Protein AF-A0A939K0S8-F1 (afdb_monomer_lite)

Organism: NCBI:txid2817059

Secondary structure (DSSP, 8-state):
-GGGGT------HHHHHHHHHHHHHHHHHHHHHHTT-HHHHHHHHHHHHHHHHHHHHHHHTTSS-THHHHHHHHHHHHHHHHHHHHHHHHHT-

pLDDT: mean 78.69, std 7.63, range [52.88, 92.31]

Foldseek 3Di:
DCVVLVDDDDPDCVVVVVVVVVVVVVVVLVVCVVVPVLVVLVVVLVVLLVVLVVLVVCVVVVNDDPSSNVVSVVSNVVSVVSVVVSVVVVVVD

Structure (mmCIF, N/CA/C/O backbone):
data_AF-A0A939K0S8-F1
#
_entry.id   AF-A0A939K0S8-F1
#
loop_
_atom_site.group_PDB
_atom_site.id
_atom_site.type_symbol
_atom_site.label_atom_id
_atom_site.label_alt_id
_atom_site.label_comp_id
_atom_site.label_asym_id
_atom_site.label_entity_id
_atom_site.label_seq_id
_atom_site.pdbx_PDB_ins_code
_atom_site.Cartn_x
_atom_site.Cartn_y
_atom_site.Cartn_z
_atom_site.occupancy
_atom_site.B_iso_or_equiv
_atom_site.auth_seq_id
_atom_site.auth_comp_id
_atom_site.auth_asym_id
_atom_site.auth_atom_id
_atom_site.pdbx_PDB_model_num
ATOM 1 N N . MET A 1 1 ? 14.915 12.763 -6.481 1.00 60.44 1 MET A N 1
ATOM 2 C CA . MET A 1 1 ? 14.709 11.689 -5.479 1.00 60.44 1 MET A CA 1
ATOM 3 C C . MET A 1 1 ? 14.278 10.350 -6.095 1.00 60.44 1 MET A C 1
ATOM 5 O O . MET A 1 1 ? 14.656 9.330 -5.546 1.00 60.44 1 MET A O 1
ATOM 9 N N . LEU A 1 2 ? 13.589 10.303 -7.249 1.00 60.59 2 LEU A N 1
ATOM 10 C CA . LEU A 1 2 ? 13.260 9.039 -7.954 1.00 60.59 2 LEU A CA 1
ATOM 11 C C . LEU A 1 2 ? 14.490 8.275 -8.488 1.00 60.59 2 LEU A C 1
ATOM 13 O O . LEU A 1 2 ? 14.525 7.047 -8.460 1.00 60.59 2 LEU A O 1
ATOM 17 N N . THR A 1 3 ? 15.528 9.007 -8.898 1.00 65.50 3 THR A N 1
ATOM 18 C CA . THR A 1 3 ? 16.805 8.456 -9.380 1.00 65.50 3 THR A CA 1
ATOM 19 C C . THR A 1 3 ? 17.554 7.637 -8.333 1.00 65.50 3 THR A C 1
ATOM 21 O O . THR A 1 3 ? 18.239 6.686 -8.693 1.00 65.50 3 THR A O 1
ATOM 24 N N . LEU A 1 4 ? 17.378 7.942 -7.042 1.00 67.50 4 LEU A N 1
ATOM 25 C CA . LEU A 1 4 ? 18.000 7.204 -5.934 1.00 67.50 4 LEU A CA 1
ATOM 26 C C . LEU A 1 4 ? 17.462 5.768 -5.821 1.00 67.50 4 LEU A C 1
ATOM 28 O O . LEU A 1 4 ? 18.155 4.878 -5.347 1.00 67.50 4 LEU A O 1
ATOM 32 N N . PHE A 1 5 ? 16.248 5.540 -6.326 1.00 65.88 5 PHE A N 1
ATOM 33 C CA . PHE A 1 5 ? 15.601 4.233 -6.399 1.00 65.88 5 PHE A CA 1
ATOM 34 C C . PHE A 1 5 ? 15.651 3.634 -7.816 1.00 65.88 5 PHE A C 1
ATOM 36 O O . PHE A 1 5 ? 14.867 2.748 -8.134 1.00 65.88 5 PHE A O 1
ATOM 43 N N . GLY A 1 6 ? 16.529 4.119 -8.706 1.00 65.94 6 GLY A N 1
ATOM 44 C CA . GLY A 1 6 ? 16.692 3.571 -10.061 1.00 65.94 6 GLY A CA 1
ATOM 45 C C . GLY A 1 6 ? 15.513 3.823 -11.016 1.00 65.94 6 GLY A C 1
ATOM 46 O O . GLY A 1 6 ? 15.438 3.215 -12.094 1.00 65.94 6 GLY A O 1
ATOM 47 N N . PHE A 1 7 ? 14.585 4.712 -10.650 1.00 69.25 7 PHE A N 1
ATOM 48 C CA . PHE A 1 7 ? 13.509 5.159 -11.531 1.00 69.25 7 PHE A CA 1
ATOM 49 C C . PHE A 1 7 ? 13.959 6.363 -12.359 1.00 69.25 7 PHE A C 1
ATOM 51 O O . PHE A 1 7 ? 14.675 7.242 -11.872 1.00 69.25 7 PHE A O 1
ATOM 58 N N . ALA A 1 8 ? 13.533 6.401 -13.624 1.00 73.88 8 ALA A N 1
ATOM 59 C CA . ALA A 1 8 ? 13.744 7.569 -14.467 1.00 73.88 8 ALA A CA 1
ATOM 60 C C . ALA A 1 8 ? 13.020 8.776 -13.854 1.00 73.88 8 ALA A C 1
ATOM 62 O O . ALA A 1 8 ? 11.931 8.637 -13.289 1.00 73.88 8 ALA A O 1
ATOM 63 N N . SER A 1 9 ? 13.629 9.958 -13.955 1.00 71.06 9 SER A N 1
ATOM 64 C CA . SER A 1 9 ? 12.954 11.194 -13.566 1.00 71.06 9 SER A CA 1
ATOM 65 C C . SER A 1 9 ? 11.750 11.385 -14.484 1.00 71.06 9 SER A C 1
ATOM 67 O O . SER A 1 9 ? 11.916 11.572 -15.686 1.00 71.06 9 SER A O 1
ATOM 69 N N . THR A 1 10 ? 10.548 11.288 -13.925 1.00 74.75 10 THR A N 1
ATOM 70 C CA . THR A 1 10 ? 9.291 11.453 -14.653 1.00 74.75 10 THR A CA 1
ATOM 71 C C . THR A 1 10 ? 8.564 12.678 -14.120 1.00 74.75 10 THR A C 1
ATOM 73 O O . THR A 1 10 ? 8.475 12.885 -12.908 1.00 74.75 10 THR A O 1
ATOM 76 N N . ASN A 1 11 ? 8.089 13.520 -15.037 1.00 76.44 11 ASN A N 1
ATOM 77 C CA . ASN A 1 11 ? 7.334 14.736 -14.726 1.00 76.44 11 ASN A CA 1
ATOM 78 C C . ASN A 1 11 ? 5.842 14.577 -15.047 1.00 76.44 11 ASN A C 1
ATOM 80 O O . ASN A 1 11 ? 5.107 15.556 -15.151 1.00 76.44 11 ASN A O 1
ATOM 84 N N . GLU A 1 12 ? 5.409 13.329 -15.202 1.00 79.94 12 GLU A N 1
ATOM 85 C CA . GLU A 1 12 ? 4.047 12.967 -15.550 1.00 79.94 12 GLU A CA 1
ATOM 86 C C . GLU A 1 12 ? 3.054 13.381 -14.455 1.00 79.94 12 GLU A C 1
ATOM 88 O O . GLU A 1 12 ? 3.182 13.011 -13.281 1.00 79.94 12 GLU A O 1
ATOM 93 N N . LEU A 1 13 ? 2.026 14.142 -14.842 1.00 77.88 13 LEU A N 1
ATOM 94 C CA . LEU A 1 13 ? 1.026 14.684 -13.918 1.00 77.88 13 LEU A CA 1
ATOM 95 C C . LEU A 1 13 ? 0.217 13.580 -13.222 1.00 77.88 13 LEU A C 1
ATOM 97 O O . LEU A 1 13 ? -0.138 13.723 -12.051 1.00 77.88 13 LEU A O 1
ATOM 101 N N . TRP A 1 14 ? -0.046 12.465 -13.910 1.00 66.38 14 TRP A N 1
ATOM 102 C CA . TRP A 1 14 ? -0.888 11.381 -13.395 1.00 66.38 14 TRP A CA 1
ATOM 103 C C . TRP A 1 14 ? -0.323 10.737 -12.118 1.00 66.38 14 TRP A C 1
ATOM 105 O O . TRP A 1 14 ? -1.095 10.285 -11.276 1.00 66.38 14 TRP A O 1
ATOM 115 N N . ILE A 1 15 ? 0.999 10.777 -11.903 1.00 79.56 15 ILE A N 1
ATOM 116 C CA . ILE A 1 15 ? 1.634 10.298 -10.661 1.00 79.56 15 ILE A CA 1
ATOM 117 C C . ILE A 1 15 ? 1.218 11.177 -9.477 1.00 79.56 15 ILE A C 1
ATOM 119 O O . ILE A 1 15 ? 0.935 10.676 -8.389 1.00 79.56 15 ILE A O 1
ATOM 123 N N . ARG A 1 16 ? 1.132 12.496 -9.690 1.00 79.50 16 ARG A N 1
ATOM 124 C CA . ARG A 1 16 ? 0.682 13.454 -8.668 1.00 79.50 16 ARG A CA 1
ATOM 125 C C . ARG A 1 16 ? -0.810 13.289 -8.386 1.00 79.50 16 ARG A C 1
ATOM 127 O O . ARG A 1 16 ? -1.208 13.336 -7.228 1.00 79.50 16 ARG A O 1
ATOM 134 N N . VAL A 1 17 ? -1.612 13.039 -9.425 1.00 73.69 17 VAL A N 1
ATOM 135 C CA . VAL A 1 17 ? -3.050 12.741 -9.297 1.00 73.69 17 VAL A CA 1
ATOM 136 C C . VAL A 1 17 ? -3.273 11.461 -8.490 1.00 73.69 17 VAL A C 1
ATOM 138 O O . VAL A 1 17 ? -4.077 11.468 -7.562 1.00 73.69 17 VAL A O 1
ATOM 141 N N . LEU A 1 18 ? -2.521 10.391 -8.771 1.00 80.44 18 LEU A N 1
ATOM 142 C CA . LEU A 1 18 ? -2.548 9.165 -7.967 1.00 80.44 18 LEU A CA 1
ATOM 143 C C . LEU A 1 18 ? -2.146 9.431 -6.513 1.00 80.44 18 LEU A C 1
ATOM 145 O O . LEU A 1 18 ? -2.818 8.954 -5.604 1.00 80.44 18 LEU A O 1
ATOM 149 N N . GLY A 1 19 ? -1.095 10.223 -6.280 1.00 80.62 19 GLY A N 1
ATOM 150 C CA . GLY A 1 19 ? -0.691 10.620 -4.930 1.00 80.62 19 GLY A CA 1
ATOM 151 C C . GLY A 1 19 ? -1.799 11.361 -4.175 1.00 80.62 19 GLY A C 1
ATOM 152 O O . GLY A 1 19 ? -2.104 11.018 -3.034 1.00 80.62 19 GLY A O 1
ATOM 153 N N . ALA A 1 20 ? -2.451 12.328 -4.826 1.00 74.88 20 ALA A N 1
ATOM 154 C CA . ALA A 1 20 ? -3.583 13.056 -4.256 1.00 74.88 20 ALA A CA 1
ATOM 155 C C . ALA A 1 20 ? -4.769 12.124 -3.952 1.00 74.88 20 ALA A C 1
ATOM 157 O O . ALA A 1 20 ? -5.322 12.177 -2.857 1.00 74.88 20 ALA A O 1
ATOM 158 N N . LEU A 1 21 ? -5.104 11.214 -4.873 1.00 78.44 21 LEU A N 1
ATOM 159 C CA . LEU A 1 21 ? -6.162 10.222 -4.684 1.00 78.44 21 LEU A CA 1
ATOM 160 C C . LEU A 1 21 ? -5.886 9.317 -3.475 1.00 78.44 21 LEU A C 1
ATOM 162 O O . LEU A 1 21 ? -6.773 9.095 -2.651 1.00 78.44 21 LEU A O 1
ATOM 166 N N . VAL A 1 22 ? -4.652 8.823 -3.337 1.00 85.50 22 VAL A N 1
ATOM 167 C CA . VAL A 1 22 ? -4.242 7.982 -2.202 1.00 85.50 22 VAL A CA 1
ATOM 168 C C . VAL A 1 22 ? -4.345 8.747 -0.880 1.00 85.50 22 VAL A C 1
ATOM 170 O O . VAL A 1 22 ? -4.816 8.182 0.110 1.00 85.50 22 VAL A O 1
ATOM 173 N N . LEU A 1 23 ? -3.969 10.030 -0.848 1.00 77.81 23 LEU A N 1
ATOM 17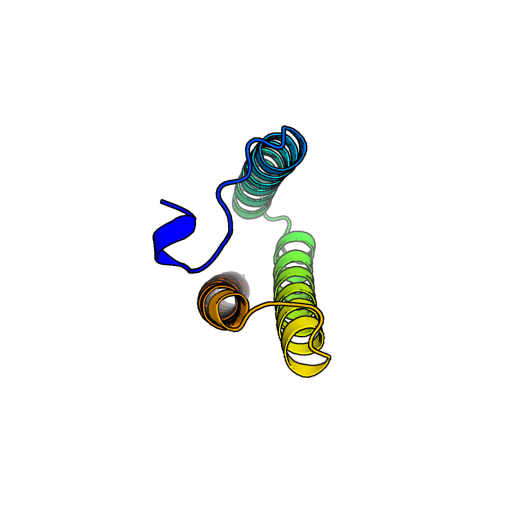4 C CA . LEU A 1 23 ? -4.130 10.877 0.339 1.00 77.81 23 LEU A CA 1
ATOM 175 C C . LEU A 1 23 ? -5.607 11.074 0.707 1.00 77.81 23 LEU A C 1
ATOM 177 O O . LEU A 1 23 ? -5.972 10.901 1.871 1.00 77.81 23 LEU A O 1
ATOM 181 N N . THR A 1 24 ? -6.470 11.362 -0.270 1.00 78.00 24 THR A N 1
ATOM 182 C CA . THR A 1 24 ? -7.917 11.508 -0.048 1.00 78.00 24 THR A CA 1
ATOM 183 C C . THR A 1 24 ? -8.538 10.218 0.488 1.00 78.00 24 THR A C 1
ATOM 185 O O . THR A 1 24 ? -9.261 10.247 1.484 1.00 78.00 24 THR A O 1
ATOM 188 N N . LEU A 1 25 ? -8.211 9.068 -0.108 1.00 81.62 25 LEU A N 1
ATOM 189 C CA . LEU A 1 25 ? -8.676 7.766 0.376 1.00 81.62 25 LEU A CA 1
ATOM 190 C C . LEU A 1 25 ? -8.175 7.476 1.795 1.00 81.62 25 LEU A C 1
ATOM 192 O O . LEU A 1 25 ? -8.933 6.985 2.629 1.00 81.62 25 LEU A O 1
ATOM 196 N N . SER A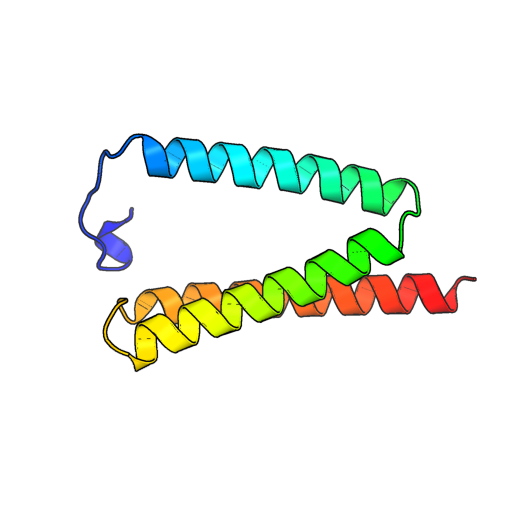 1 26 ? -6.922 7.824 2.095 1.00 79.88 26 SER A N 1
ATOM 197 C CA . SER A 1 26 ? -6.351 7.662 3.436 1.00 79.88 26 SER A CA 1
ATOM 198 C C . SER A 1 26 ? -7.114 8.475 4.485 1.00 79.88 26 SER A C 1
ATOM 200 O O . SER A 1 26 ? -7.382 7.962 5.571 1.00 79.88 26 SER A O 1
ATOM 202 N N . PHE A 1 27 ? -7.529 9.703 4.154 1.00 78.00 27 PHE A N 1
ATOM 203 C CA . PHE A 1 27 ? -8.367 10.528 5.027 1.00 78.00 27 PHE A CA 1
ATOM 204 C C . PHE A 1 27 ? -9.732 9.877 5.298 1.00 78.00 27 PHE A C 1
ATOM 206 O O . PHE A 1 27 ? -10.146 9.772 6.454 1.00 78.00 27 PHE A O 1
ATOM 213 N N . TYR A 1 28 ? -10.403 9.365 4.261 1.00 77.06 28 TYR A N 1
ATOM 214 C CA . TYR A 1 28 ? -11.676 8.657 4.428 1.00 77.06 28 TYR A CA 1
ATOM 215 C C . TYR A 1 28 ? -11.534 7.394 5.276 1.00 77.06 28 TYR A C 1
ATOM 217 O O . TYR A 1 28 ? -12.350 7.165 6.169 1.00 77.06 28 TYR A O 1
ATOM 225 N N . TYR A 1 29 ? -10.484 6.598 5.062 1.00 75.88 29 TYR A N 1
ATOM 226 C CA . TYR A 1 29 ? -10.225 5.414 5.881 1.00 75.88 29 TYR A CA 1
ATOM 227 C C . TYR A 1 29 ? -9.915 5.760 7.338 1.00 75.88 29 TYR A C 1
ATOM 229 O O . TYR A 1 29 ? -10.378 5.054 8.233 1.00 75.88 29 TYR A O 1
ATOM 237 N N . TYR A 1 30 ? -9.200 6.858 7.596 1.00 74.50 30 TYR A N 1
ATOM 238 C CA . TYR A 1 30 ? -8.953 7.333 8.957 1.00 74.50 30 TYR A CA 1
ATOM 239 C C . TYR A 1 30 ? -10.255 7.735 9.667 1.00 74.50 30 TYR A C 1
ATOM 241 O O . TYR A 1 30 ? -10.498 7.308 10.798 1.00 74.50 30 TYR A O 1
ATOM 249 N N . ALA A 1 31 ? -11.129 8.488 8.992 1.00 77.75 31 ALA A N 1
ATOM 250 C CA . ALA A 1 31 ? -12.442 8.843 9.526 1.00 77.75 31 ALA A CA 1
ATOM 251 C C . ALA A 1 31 ? -13.303 7.592 9.789 1.00 77.75 31 ALA A C 1
ATOM 253 O O . ALA A 1 31 ? -13.881 7.436 10.863 1.00 77.75 31 ALA A O 1
ATOM 254 N N . MET A 1 32 ? -13.323 6.644 8.850 1.00 76.88 32 MET A N 1
ATOM 255 C CA . MET A 1 32 ? -14.062 5.383 8.977 1.00 76.88 32 MET A CA 1
ATOM 256 C C . MET A 1 32 ? -13.570 4.503 10.133 1.00 76.88 32 MET A C 1
ATOM 258 O O . MET A 1 32 ? -14.392 3.901 10.833 1.00 76.88 32 MET A O 1
ATOM 262 N N . ALA A 1 33 ? -12.255 4.464 10.367 1.00 72.00 33 ALA A N 1
ATOM 263 C CA . ALA A 1 33 ? -11.662 3.770 11.506 1.00 72.00 33 ALA A CA 1
ATOM 264 C C . ALA A 1 33 ? -12.051 4.420 12.844 1.00 72.00 33 ALA A C 1
ATOM 266 O O . ALA A 1 33 ? -12.353 3.711 13.801 1.00 72.00 33 ALA A O 1
ATOM 267 N N . ARG A 1 34 ? -12.110 5.759 12.904 1.00 73.75 34 ARG A N 1
ATOM 268 C CA . ARG A 1 34 ? -12.541 6.510 14.097 1.00 73.75 34 ARG A CA 1
ATOM 269 C C . ARG A 1 34 ? -14.025 6.341 14.421 1.00 73.75 34 ARG A C 1
ATOM 271 O O . ARG A 1 34 ? -14.377 6.338 15.595 1.00 73.75 34 ARG A O 1
ATOM 278 N N . HIS A 1 35 ? -14.877 6.181 13.410 1.00 76.38 35 HIS A N 1
ATOM 279 C CA . HIS A 1 35 ? -16.334 6.097 13.573 1.00 76.38 35 HIS A CA 1
ATOM 280 C C . HIS A 1 35 ? -16.895 4.660 13.546 1.00 76.38 35 HIS A C 1
ATOM 282 O O . HIS A 1 35 ? -18.098 4.468 13.407 1.00 76.38 35 HIS A O 1
ATOM 288 N N . GLY A 1 36 ? -16.046 3.637 13.720 1.00 65.88 36 GLY A N 1
ATOM 289 C CA . GLY A 1 36 ? -16.496 2.281 14.072 1.00 65.88 36 GLY A CA 1
ATOM 290 C C . GLY A 1 36 ? -16.928 1.376 12.912 1.00 65.88 36 GLY A C 1
ATOM 291 O O . GLY A 1 36 ? -17.492 0.309 13.147 1.00 65.88 36 GLY A O 1
ATOM 292 N N . THR A 1 37 ? -16.625 1.722 11.659 1.00 72.44 37 THR A N 1
ATOM 293 C CA . THR A 1 37 ? -16.978 0.887 10.489 1.00 72.44 37 THR A CA 1
ATOM 294 C C . THR A 1 37 ? -15.975 -0.255 10.265 1.00 72.44 37 THR A C 1
ATOM 296 O O . THR A 1 37 ? -15.299 -0.357 9.240 1.00 72.44 37 THR A O 1
ATOM 299 N N . ARG A 1 38 ? -15.874 -1.160 11.248 1.00 74.19 38 ARG A N 1
ATOM 300 C CA . ARG A 1 38 ? -14.933 -2.301 11.255 1.00 74.19 38 ARG A CA 1
ATOM 301 C C . ARG A 1 38 ? -14.884 -3.117 9.955 1.00 74.19 38 ARG A C 1
ATOM 303 O O . ARG A 1 38 ? -13.772 -3.430 9.526 1.00 74.19 38 ARG A O 1
ATOM 310 N N . PRO A 1 39 ? -16.016 -3.455 9.298 1.00 76.19 39 PRO A N 1
ATOM 311 C CA . PRO A 1 39 ? -15.979 -4.227 8.056 1.00 76.19 39 PRO A CA 1
ATOM 312 C C . PRO A 1 39 ? -15.209 -3.513 6.943 1.00 76.19 39 PRO A C 1
ATOM 314 O O . PRO A 1 39 ? -14.513 -4.158 6.160 1.00 76.19 39 PRO A O 1
ATOM 317 N N . VAL A 1 40 ? -15.280 -2.179 6.905 1.00 75.00 40 VAL A N 1
ATOM 318 C CA . VAL A 1 40 ? -14.588 -1.371 5.900 1.00 75.00 40 VAL A CA 1
ATOM 319 C C . VAL A 1 40 ? -13.087 -1.361 6.170 1.00 75.00 40 VAL A C 1
ATOM 321 O O . VAL A 1 40 ? -12.303 -1.626 5.262 1.00 75.00 40 VAL A O 1
ATOM 324 N N . VAL A 1 41 ? -12.674 -1.181 7.428 1.00 76.25 41 VAL A N 1
ATOM 325 C CA . VAL A 1 41 ? -11.258 -1.276 7.827 1.00 76.25 41 VAL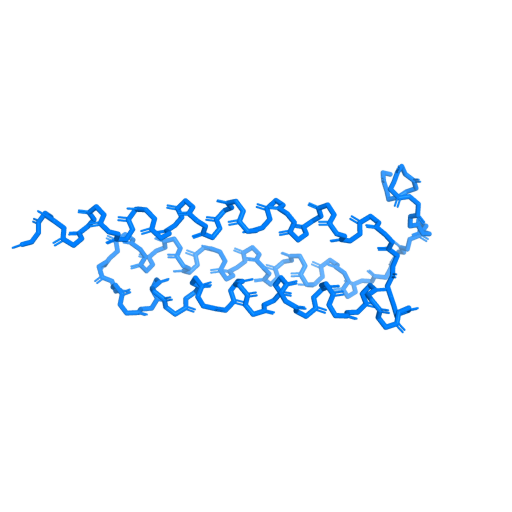 A CA 1
ATOM 326 C C . VAL A 1 41 ? -10.687 -2.663 7.497 1.00 76.25 41 VAL A C 1
ATOM 328 O O . VAL A 1 41 ? -9.601 -2.760 6.928 1.00 76.25 41 VAL A O 1
ATOM 331 N N . ALA A 1 42 ? -11.435 -3.741 7.748 1.00 78.38 42 ALA A N 1
ATOM 332 C CA . ALA A 1 42 ? -11.029 -5.101 7.383 1.00 78.38 42 ALA A CA 1
ATOM 333 C C . ALA A 1 42 ? -10.873 -5.294 5.862 1.00 78.38 42 ALA A C 1
ATOM 335 O O . ALA A 1 42 ? -9.927 -5.946 5.411 1.00 78.38 42 ALA A O 1
ATOM 336 N N . ALA A 1 43 ? -11.772 -4.710 5.063 1.00 79.25 43 ALA A N 1
ATOM 337 C CA . ALA A 1 43 ? -11.678 -4.738 3.606 1.00 79.25 43 ALA A CA 1
ATOM 338 C C . ALA A 1 43 ? -10.399 -4.045 3.102 1.00 79.25 43 ALA A C 1
ATOM 340 O O . ALA A 1 43 ? -9.758 -4.555 2.181 1.00 79.25 43 ALA A O 1
ATOM 341 N N . THR A 1 44 ? -9.959 -2.956 3.750 1.00 80.44 44 THR A N 1
ATOM 342 C CA . THR A 1 44 ? -8.709 -2.273 3.366 1.00 80.44 44 THR A CA 1
ATOM 343 C C . THR A 1 44 ? -7.467 -3.142 3.540 1.00 80.44 44 THR A C 1
ATOM 345 O O . THR A 1 44 ? -6.588 -3.107 2.682 1.00 80.44 44 THR A O 1
ATOM 348 N N . VAL A 1 45 ? -7.397 -3.973 4.587 1.00 82.94 45 VAL A N 1
ATOM 349 C CA . VAL A 1 45 ? -6.258 -4.884 4.808 1.00 82.94 45 VAL A CA 1
ATOM 350 C C . VAL A 1 45 ? -6.153 -5.886 3.658 1.00 82.94 45 VAL A C 1
ATOM 352 O O . VAL A 1 45 ? -5.072 -6.090 3.109 1.00 82.94 45 VAL A O 1
ATOM 355 N N . ARG A 1 46 ? -7.286 -6.466 3.241 1.00 78.75 46 ARG A N 1
ATOM 356 C CA . ARG A 1 46 ? -7.341 -7.403 2.106 1.00 78.75 46 ARG A CA 1
ATOM 357 C C . ARG A 1 46 ? -6.920 -6.723 0.803 1.00 78.75 46 ARG A C 1
ATOM 359 O O . ARG A 1 46 ? -6.127 -7.289 0.058 1.00 78.75 46 ARG A O 1
ATOM 366 N N . GLY A 1 47 ? -7.392 -5.497 0.569 1.00 79.44 47 GLY A N 1
ATOM 367 C CA . GLY A 1 47 ? -7.004 -4.692 -0.590 1.00 79.44 47 GLY A CA 1
ATOM 368 C C . GLY A 1 47 ? -5.507 -4.374 -0.626 1.00 79.44 47 GLY A C 1
ATOM 369 O O . GLY A 1 47 ? -4.873 -4.545 -1.664 1.00 79.44 47 GLY A O 1
ATOM 370 N N . ARG A 1 48 ? -4.915 -3.989 0.513 1.00 84.50 48 ARG A N 1
ATOM 371 C CA . ARG A 1 48 ? -3.471 -3.720 0.624 1.00 84.50 48 ARG A CA 1
ATOM 372 C C . ARG A 1 48 ? -2.632 -4.973 0.376 1.00 84.50 48 ARG A C 1
ATOM 374 O O . ARG A 1 48 ? -1.638 -4.900 -0.339 1.00 84.50 48 ARG A O 1
ATOM 381 N N . LEU A 1 49 ? -3.045 -6.132 0.893 1.00 83.44 49 LEU A N 1
ATOM 382 C CA . LEU A 1 49 ? -2.349 -7.399 0.635 1.00 83.44 49 LEU A CA 1
ATOM 383 C C . LEU A 1 49 ? -2.458 -7.831 -0.831 1.00 83.44 49 LEU A C 1
ATOM 385 O O . LEU A 1 49 ? -1.459 -8.252 -1.412 1.00 83.44 49 LEU A O 1
ATOM 389 N N . PHE A 1 50 ? -3.634 -7.677 -1.445 1.00 80.69 50 PHE A N 1
ATOM 390 C CA . PHE A 1 50 ? -3.814 -7.921 -2.877 1.00 80.69 50 PHE A CA 1
ATOM 391 C C . PHE A 1 50 ? -2.902 -7.014 -3.712 1.00 80.69 50 PHE A C 1
ATOM 393 O O . PHE A 1 50 ? -2.184 -7.502 -4.581 1.00 80.69 50 PHE A O 1
ATOM 400 N N . PHE A 1 51 ? -2.854 -5.717 -3.391 1.00 82.81 51 PHE A N 1
ATOM 401 C CA . PHE A 1 51 ? -1.956 -4.762 -4.036 1.00 82.81 51 PHE A CA 1
ATOM 402 C C . PHE A 1 51 ? -0.484 -5.187 -3.918 1.00 82.81 51 PHE A C 1
ATOM 404 O O . PHE A 1 51 ? 0.217 -5.265 -4.927 1.00 82.81 51 PHE A O 1
ATOM 411 N N . CYS A 1 52 ? -0.024 -5.561 -2.722 1.00 86.81 52 CYS A N 1
ATOM 412 C CA . CYS A 1 52 ? 1.332 -6.087 -2.537 1.00 86.81 52 CYS A CA 1
ATOM 413 C C . CYS A 1 52 ? 1.586 -7.329 -3.404 1.00 86.81 52 CYS A C 1
ATOM 415 O O . CYS A 1 52 ? 2.623 -7.419 -4.058 1.00 86.81 52 CYS A O 1
ATOM 417 N N . GLY A 1 53 ? 0.620 -8.252 -3.465 1.00 84.69 53 GLY A N 1
ATOM 418 C CA . GLY A 1 53 ? 0.676 -9.427 -4.335 1.00 84.69 53 GLY A CA 1
ATOM 419 C C . GLY A 1 53 ? 0.827 -9.060 -5.812 1.00 84.69 53 GLY A C 1
ATOM 420 O O . GLY A 1 53 ? 1.668 -9.634 -6.500 1.00 84.69 53 GLY A O 1
ATOM 421 N N . THR A 1 54 ? 0.087 -8.055 -6.291 1.00 82.44 54 THR A N 1
ATOM 422 C CA . THR A 1 54 ? 0.213 -7.572 -7.676 1.00 82.44 54 THR A CA 1
ATOM 423 C C . THR A 1 54 ? 1.569 -6.928 -7.961 1.00 82.44 54 THR A C 1
ATOM 425 O O . THR A 1 54 ? 2.142 -7.183 -9.017 1.00 82.44 54 THR A O 1
ATOM 428 N N . LEU A 1 55 ? 2.138 -6.166 -7.016 1.00 82.56 55 LEU A N 1
ATOM 429 C CA . LEU A 1 55 ? 3.481 -5.596 -7.171 1.00 82.56 55 LEU A CA 1
ATOM 430 C C . LEU A 1 55 ? 4.547 -6.690 -7.272 1.00 82.56 55 LEU A C 1
ATOM 432 O O . LEU A 1 55 ? 5.414 -6.624 -8.143 1.00 82.56 55 LEU A O 1
ATOM 436 N N . ILE A 1 56 ? 4.464 -7.711 -6.415 1.00 87.56 56 ILE A N 1
ATOM 437 C CA . ILE A 1 56 ? 5.363 -8.870 -6.462 1.00 87.56 56 ILE A CA 1
ATOM 438 C C . ILE A 1 56 ? 5.210 -9.594 -7.804 1.00 87.56 56 ILE A C 1
ATOM 440 O O . ILE A 1 56 ? 6.214 -9.877 -8.455 1.00 87.56 56 ILE A O 1
ATOM 444 N N . ALA A 1 57 ? 3.975 -9.831 -8.259 1.00 87.62 57 ALA A N 1
ATOM 445 C CA . ALA A 1 57 ? 3.711 -10.462 -9.549 1.00 87.62 57 ALA A CA 1
ATOM 446 C C . ALA A 1 57 ? 4.311 -9.661 -10.716 1.00 87.62 57 ALA A C 1
ATOM 448 O O . ALA A 1 57 ? 4.965 -10.241 -11.576 1.00 87.62 57 ALA A O 1
ATOM 449 N N . PHE A 1 58 ? 4.172 -8.332 -10.731 1.00 85.50 58 PHE A N 1
ATOM 450 C CA . PHE A 1 58 ? 4.775 -7.492 -11.770 1.00 85.50 58 PHE A CA 1
ATOM 451 C C . PHE A 1 58 ? 6.302 -7.549 -11.775 1.00 85.50 58 PHE A C 1
ATOM 453 O O . PHE A 1 58 ? 6.899 -7.545 -12.849 1.00 85.50 58 PHE A O 1
ATOM 460 N N . VAL A 1 59 ? 6.943 -7.635 -10.607 1.00 88.38 59 VAL A N 1
ATOM 461 C CA . VAL A 1 59 ? 8.401 -7.808 -10.531 1.00 88.38 59 VAL A CA 1
ATOM 462 C C . VAL A 1 59 ? 8.810 -9.195 -11.042 1.00 88.38 59 VAL A C 1
ATOM 464 O O . VAL A 1 59 ? 9.723 -9.288 -11.857 1.00 88.38 59 VAL A O 1
ATOM 467 N N . VAL A 1 60 ? 8.117 -10.262 -10.628 1.00 90.00 60 VAL A N 1
ATOM 468 C CA . VAL A 1 60 ? 8.409 -11.648 -11.055 1.00 90.00 60 VAL A CA 1
ATOM 469 C C . VAL A 1 60 ? 8.196 -11.843 -12.560 1.00 90.00 60 VAL A C 1
ATOM 471 O O . VAL A 1 60 ? 8.972 -12.543 -13.201 1.00 90.00 60 VAL A O 1
ATOM 474 N N . LEU A 1 61 ? 7.186 -11.189 -13.140 1.00 92.31 61 LEU A N 1
ATOM 475 C CA . LEU A 1 61 ? 6.897 -11.220 -14.578 1.00 92.31 61 LEU A CA 1
ATOM 476 C C . LEU A 1 61 ? 7.806 -10.291 -15.411 1.00 92.31 61 LEU A C 1
ATOM 478 O O . LEU A 1 61 ? 7.625 -10.197 -16.621 1.00 92.31 61 LEU A O 1
ATOM 482 N N . GLY A 1 62 ? 8.756 -9.579 -14.792 1.00 85.62 62 GLY A N 1
ATOM 483 C CA . GLY A 1 62 ? 9.667 -8.660 -15.488 1.00 85.62 62 GLY A CA 1
ATOM 484 C C . GLY A 1 62 ? 9.024 -7.350 -15.966 1.00 85.62 62 GLY A C 1
ATOM 485 O O . GLY A 1 62 ? 9.640 -6.605 -16.724 1.00 85.62 62 GLY A O 1
ATOM 486 N N . LEU A 1 63 ? 7.802 -7.046 -15.516 1.00 78.62 63 LEU A N 1
ATOM 487 C CA . LEU A 1 63 ? 7.042 -5.839 -15.872 1.00 78.62 63 LEU A CA 1
ATOM 488 C C . LEU A 1 63 ? 7.396 -4.627 -14.991 1.00 78.62 63 LEU A C 1
ATOM 490 O O . LEU A 1 63 ? 7.034 -3.495 -15.310 1.00 78.62 63 LEU A O 1
ATOM 494 N N . ALA A 1 64 ? 8.090 -4.852 -13.874 1.00 84.69 64 ALA A N 1
ATOM 495 C CA . ALA A 1 64 ? 8.473 -3.830 -12.906 1.00 84.69 64 ALA A CA 1
ATOM 496 C C . ALA A 1 64 ? 9.920 -3.998 -12.418 1.00 84.69 64 ALA A C 1
ATOM 498 O O . ALA A 1 64 ? 10.506 -5.076 -12.485 1.00 84.69 64 ALA A O 1
ATOM 499 N N . LYS A 1 65 ? 10.503 -2.915 -11.886 1.00 80.12 65 LYS A N 1
ATOM 500 C CA . LYS A 1 65 ? 11.876 -2.916 -11.356 1.00 80.12 65 LYS A CA 1
ATOM 501 C C . LYS A 1 65 ? 11.936 -3.426 -9.912 1.00 80.12 65 LYS A C 1
ATOM 503 O O . LYS A 1 65 ? 11.047 -3.147 -9.116 1.00 80.12 65 LYS A O 1
ATOM 508 N N . LEU A 1 66 ? 13.055 -4.053 -9.547 1.00 81.12 66 LEU A N 1
ATOM 509 C CA . LEU A 1 66 ? 13.336 -4.592 -8.206 1.00 81.12 66 LEU A CA 1
ATOM 510 C C . LEU A 1 66 ? 13.023 -3.655 -7.013 1.00 81.12 66 LEU A C 1
ATOM 512 O O . LEU A 1 66 ? 12.503 -4.141 -6.011 1.00 81.12 66 LEU A O 1
ATOM 516 N N . PRO A 1 67 ? 13.261 -2.328 -7.086 1.00 81.81 67 PRO A N 1
ATOM 517 C CA . PRO A 1 67 ? 12.939 -1.403 -5.994 1.00 81.81 67 PRO A CA 1
ATOM 518 C C . PRO A 1 67 ? 11.453 -1.378 -5.598 1.00 81.81 67 PRO A C 1
ATOM 520 O O . PRO A 1 67 ? 11.136 -1.053 -4.455 1.00 81.81 67 PRO A O 1
ATOM 523 N N . LEU A 1 68 ? 10.538 -1.777 -6.494 1.00 80.25 68 LEU A N 1
ATOM 524 C CA . LEU A 1 68 ? 9.107 -1.914 -6.187 1.00 80.25 68 LEU A CA 1
ATOM 525 C C . LEU A 1 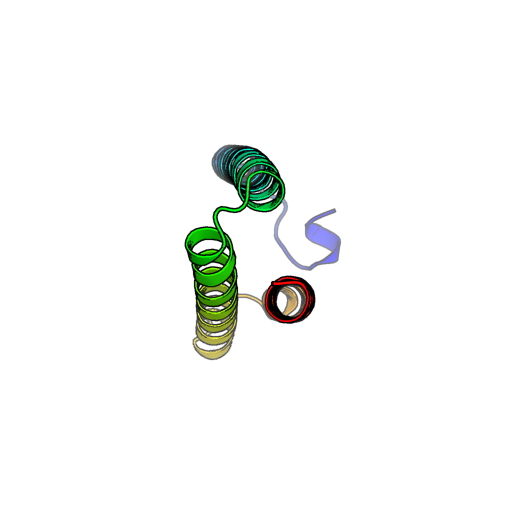68 ? 8.835 -2.982 -5.113 1.00 80.25 68 LEU A C 1
ATOM 527 O O . LEU A 1 68 ? 7.850 -2.886 -4.383 1.00 80.25 68 LEU A O 1
ATOM 531 N N . LEU A 1 69 ? 9.728 -3.965 -4.965 1.00 83.25 69 LEU A N 1
ATOM 532 C CA . LEU A 1 69 ? 9.627 -4.987 -3.927 1.00 83.25 69 LEU A CA 1
ATOM 533 C C . LEU A 1 69 ? 9.825 -4.392 -2.524 1.00 83.25 69 LEU A C 1
ATOM 535 O O . LEU A 1 69 ? 9.145 -4.792 -1.583 1.00 83.25 69 LEU A O 1
ATOM 539 N N . GLY A 1 70 ? 10.699 -3.386 -2.387 1.00 82.81 70 GLY A N 1
ATOM 540 C CA . GLY A 1 70 ? 10.885 -2.657 -1.128 1.00 82.81 70 GLY A CA 1
ATOM 541 C C . GLY A 1 70 ? 9.613 -1.929 -0.691 1.00 82.81 70 GLY A C 1
ATOM 542 O O . GLY A 1 70 ? 9.241 -1.977 0.480 1.00 82.81 70 GLY A O 1
ATOM 543 N N . PHE A 1 71 ? 8.889 -1.338 -1.647 1.00 80.88 71 PHE A N 1
ATOM 544 C CA . PHE A 1 71 ? 7.573 -0.748 -1.393 1.00 80.88 71 PHE A CA 1
ATOM 545 C C . PHE A 1 71 ? 6.547 -1.797 -0.955 1.00 80.88 71 PHE A C 1
ATOM 547 O O . PHE A 1 71 ? 5.827 -1.564 0.012 1.00 80.88 71 PHE A O 1
ATOM 554 N N . ALA A 1 72 ? 6.512 -2.962 -1.610 1.00 82.44 72 ALA A N 1
ATOM 555 C CA . ALA A 1 72 ? 5.614 -4.047 -1.220 1.00 82.44 72 ALA A CA 1
ATOM 556 C C . ALA A 1 72 ? 5.888 -4.538 0.216 1.00 82.44 72 ALA A C 1
ATOM 558 O O . ALA A 1 72 ? 4.949 -4.742 0.979 1.00 82.44 72 ALA A O 1
ATOM 559 N N . ILE A 1 73 ? 7.157 -4.672 0.622 1.00 87.75 73 ILE A N 1
ATOM 560 C CA . ILE A 1 73 ? 7.530 -5.077 1.990 1.00 87.75 73 ILE A CA 1
ATOM 561 C C . ILE A 1 73 ? 7.040 -4.057 3.026 1.00 87.75 73 ILE A C 1
ATOM 563 O O . ILE A 1 73 ? 6.444 -4.440 4.036 1.00 87.75 73 ILE A O 1
ATOM 567 N N . LEU A 1 74 ? 7.266 -2.764 2.777 1.00 88.50 74 LEU A N 1
ATOM 568 C CA . LEU A 1 74 ? 6.799 -1.700 3.669 1.00 88.50 74 LEU A CA 1
ATOM 569 C C . LEU A 1 74 ? 5.271 -1.705 3.796 1.00 88.50 74 LEU A C 1
ATOM 571 O O . LEU A 1 74 ? 4.741 -1.633 4.905 1.00 88.50 74 LEU A O 1
ATOM 575 N N . GLU A 1 75 ? 4.565 -1.857 2.677 1.00 86.88 75 GLU A N 1
ATOM 576 C CA . GLU A 1 75 ? 3.103 -1.865 2.645 1.00 86.88 75 GLU A CA 1
ATOM 577 C C . GLU A 1 75 ? 2.512 -3.094 3.360 1.00 86.88 75 GLU A C 1
ATOM 579 O O . GLU A 1 75 ? 1.526 -2.966 4.090 1.00 86.88 75 GLU A O 1
ATOM 584 N N . ILE A 1 76 ? 3.151 -4.268 3.259 1.00 87.44 76 ILE A N 1
ATOM 585 C CA . ILE A 1 76 ? 2.794 -5.454 4.059 1.00 87.44 76 ILE A CA 1
ATOM 586 C C . ILE A 1 76 ? 2.936 -5.154 5.557 1.00 87.44 76 ILE A C 1
ATOM 588 O O . ILE A 1 76 ? 2.054 -5.513 6.339 1.00 87.44 76 ILE A O 1
ATOM 592 N N . GLY A 1 77 ? 4.009 -4.471 5.968 1.00 90.00 77 GLY A N 1
ATOM 593 C CA . GLY A 1 77 ? 4.206 -4.055 7.358 1.00 90.00 77 GLY A CA 1
ATOM 594 C C . GLY A 1 77 ? 3.065 -3.172 7.875 1.00 90.00 77 GLY A C 1
ATOM 595 O O . GLY A 1 77 ? 2.536 -3.411 8.964 1.00 90.00 77 GLY A O 1
ATOM 596 N N . LEU A 1 78 ? 2.627 -2.205 7.063 1.00 87.19 78 LEU A N 1
ATOM 597 C CA . LEU A 1 78 ? 1.486 -1.342 7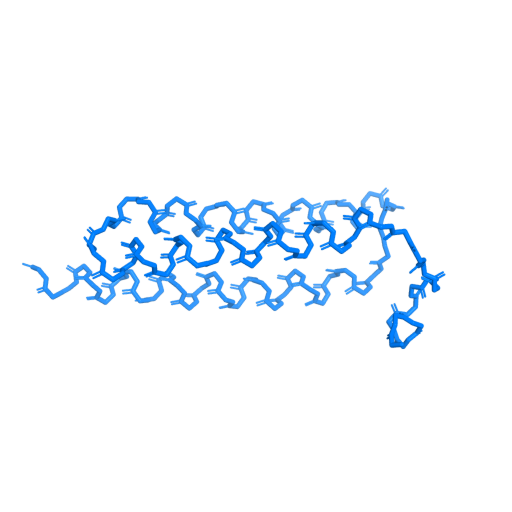.379 1.00 87.19 78 LEU A CA 1
ATOM 598 C C . LEU A 1 78 ? 0.170 -2.130 7.450 1.00 87.19 78 LEU A C 1
ATOM 600 O O . LEU A 1 78 ? -0.594 -1.963 8.400 1.00 87.19 78 LEU A O 1
ATOM 604 N N . ALA A 1 79 ? -0.079 -3.036 6.500 1.00 85.94 79 ALA A N 1
ATOM 605 C CA . ALA A 1 79 ? -1.272 -3.882 6.498 1.00 85.94 79 ALA A CA 1
ATOM 606 C C . ALA A 1 79 ? -1.340 -4.792 7.740 1.00 85.94 79 ALA A C 1
ATOM 608 O O . ALA A 1 79 ? -2.405 -4.947 8.344 1.00 85.94 79 ALA A O 1
ATOM 609 N N . LEU A 1 80 ? -0.201 -5.355 8.162 1.00 88.62 80 LEU A N 1
ATOM 610 C CA . LEU A 1 80 ? -0.094 -6.159 9.381 1.00 88.62 80 LEU A CA 1
ATOM 611 C C . LEU A 1 80 ? -0.365 -5.331 10.641 1.00 88.62 80 LEU A C 1
ATOM 613 O O . LEU A 1 80 ? -1.049 -5.815 11.545 1.00 88.62 80 LEU A O 1
ATOM 617 N N . TRP A 1 81 ? 0.125 -4.089 10.703 1.00 88.38 81 TRP A N 1
ATOM 618 C CA . TRP A 1 81 ? -0.189 -3.173 11.800 1.00 88.38 81 TRP A CA 1
ATOM 619 C C . TRP A 1 81 ? -1.695 -2.895 11.886 1.00 88.38 81 TRP A C 1
ATOM 621 O O . TRP A 1 81 ? -2.293 -3.069 12.948 1.00 88.38 81 TRP A O 1
ATOM 631 N N . THR A 1 82 ? -2.337 -2.552 10.765 1.00 84.62 82 THR A N 1
ATOM 632 C CA . THR A 1 82 ? -3.789 -2.316 10.716 1.00 84.62 82 THR A CA 1
ATOM 633 C C . THR A 1 82 ? -4.587 -3.556 11.123 1.00 84.62 82 THR A C 1
ATOM 635 O O . THR A 1 82 ? -5.584 -3.438 11.832 1.00 84.62 82 THR A O 1
ATOM 638 N N . TRP A 1 83 ? -4.143 -4.758 10.744 1.00 84.75 83 TRP A N 1
ATOM 639 C CA . TRP A 1 83 ? -4.783 -5.994 11.199 1.00 84.75 83 TRP A CA 1
ATOM 640 C C . TRP A 1 83 ? -4.639 -6.190 12.715 1.00 84.75 83 TRP A C 1
ATOM 642 O O . TRP A 1 83 ? -5.608 -6.546 13.386 1.00 84.75 83 TRP A O 1
ATOM 652 N N . ARG A 1 84 ? -3.462 -5.930 13.292 1.00 86.44 84 ARG A N 1
ATOM 653 C CA . ARG A 1 84 ? -3.283 -6.006 14.753 1.00 86.44 84 ARG A CA 1
ATOM 654 C C . ARG A 1 84 ? -4.226 -5.053 15.486 1.00 86.44 84 ARG A C 1
ATOM 656 O O . ARG A 1 84 ? -4.857 -5.474 16.450 1.00 86.44 84 ARG A O 1
ATOM 663 N N . GLU A 1 85 ? -4.383 -3.830 14.989 1.00 83.88 85 GLU A N 1
ATOM 664 C CA . GLU A 1 85 ? -5.307 -2.853 15.573 1.00 83.88 85 GLU A CA 1
ATOM 665 C C . GLU A 1 85 ? -6.770 -3.302 15.445 1.00 83.88 85 GLU A C 1
ATOM 667 O O . GLU A 1 85 ? -7.525 -3.248 16.412 1.00 83.88 85 GLU A O 1
ATOM 672 N N . LEU A 1 86 ? -7.156 -3.860 14.294 1.00 82.06 86 LEU A N 1
ATOM 673 C CA . LEU A 1 86 ? -8.489 -4.434 14.102 1.00 82.06 86 LEU A CA 1
ATOM 674 C C . LEU A 1 86 ? -8.769 -5.592 15.078 1.00 82.06 86 LEU A C 1
ATOM 676 O O . LEU A 1 86 ? -9.878 -5.708 15.599 1.00 82.06 86 LEU A O 1
ATOM 680 N N . LYS A 1 87 ? -7.769 -6.444 15.354 1.00 81.31 87 LYS A N 1
ATOM 681 C CA . LYS A 1 87 ? -7.878 -7.494 16.381 1.00 81.31 87 LYS A CA 1
ATOM 682 C C . LYS A 1 87 ? -8.012 -6.910 17.786 1.00 81.31 87 LYS A C 1
ATOM 684 O O . LYS A 1 87 ? -8.779 -7.453 18.571 1.00 81.31 87 LYS A O 1
ATOM 689 N N . ARG A 1 88 ? -7.305 -5.818 18.100 1.00 79.31 88 ARG A N 1
ATOM 690 C CA . ARG A 1 88 ? -7.429 -5.143 19.400 1.00 79.31 88 ARG A CA 1
ATOM 691 C C . ARG A 1 88 ? -8.836 -4.598 19.600 1.00 79.31 88 ARG A C 1
ATOM 693 O O . ARG A 1 88 ? -9.447 -4.901 20.614 1.00 79.31 88 ARG A O 1
ATOM 700 N N . MET A 1 89 ? -9.383 -3.932 18.582 1.00 72.31 89 MET A N 1
ATOM 701 C CA . MET A 1 89 ? -10.779 -3.502 18.582 1.00 72.31 89 MET A CA 1
ATOM 702 C C . MET A 1 89 ? -11.714 -4.692 18.871 1.00 72.31 89 MET A C 1
ATOM 704 O O . MET A 1 89 ? -12.602 -4.582 19.711 1.00 72.31 89 MET A O 1
ATOM 708 N N . ASN A 1 90 ? -11.514 -5.852 18.233 1.00 68.19 90 ASN A N 1
ATOM 709 C CA . ASN A 1 90 ? -12.346 -7.042 18.463 1.00 68.19 90 ASN A CA 1
ATOM 710 C C . ASN A 1 90 ? -12.372 -7.545 19.912 1.00 68.19 90 ASN A C 1
ATOM 712 O O . ASN A 1 90 ? -13.378 -8.110 20.310 1.00 68.19 90 ASN A O 1
ATOM 716 N N . ASN A 1 91 ? -11.303 -7.339 20.676 1.00 64.38 91 ASN A N 1
ATOM 717 C CA . ASN A 1 91 ? -11.207 -7.810 22.057 1.00 64.38 91 ASN A CA 1
ATOM 718 C C . ASN A 1 91 ? -11.770 -6.811 23.087 1.00 64.38 91 ASN A C 1
ATOM 720 O O . ASN A 1 91 ? -11.874 -7.155 24.258 1.00 64.38 91 ASN A O 1
ATOM 724 N N . GLU A 1 92 ? -12.084 -5.581 22.669 1.00 60.12 92 GLU A N 1
ATOM 725 C CA . GLU A 1 92 ? -12.648 -4.516 23.517 1.00 60.12 92 GLU A CA 1
ATOM 726 C C . GLU A 1 92 ? -14.187 -4.413 23.416 1.00 60.12 92 GLU A C 1
ATOM 728 O O . GLU A 1 92 ? -14.783 -3.541 24.046 1.00 60.12 92 GLU A O 1
ATOM 733 N N . GLN A 1 93 ? -14.826 -5.274 22.611 1.00 52.88 93 GLN A N 1
ATOM 734 C CA . GLN A 1 93 ? -16.285 -5.439 22.505 1.00 52.88 93 GLN A CA 1
ATOM 735 C C . GLN A 1 93 ? -16.723 -6.746 23.155 1.00 52.88 93 GLN A C 1
ATOM 737 O O . GLN A 1 93 ? -17.830 -6.744 23.732 1.00 52.88 93 GLN A O 1
#

Sequence (93 aa):
MLTL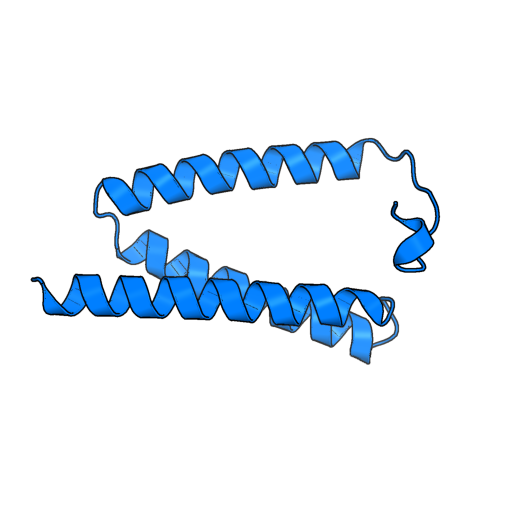FGFASTNELWIRVLGALVLTLSFYYYAMARHGTRPVVAATVRGRLFFCGTLIAFVVLGLAKLPLLGFAILEIGLALWTWRELKRMNNEQ

Radius of gyration: 15.79 Å; chains: 1; bounding box: 35×26×39 Å